Protein AF-A0A8S0RW32-F1 (afdb_monomer)

Solvent-accessible surface area (backbone atoms only — not comparable to full-atom values): 3949 Å² total; per-residue (Å²): 116,73,42,47,27,37,34,59,56,80,62,92,82,63,54,99,86,56,74,60,53,47,58,25,34,34,66,42,70,44,94,88,51,95,30,32,29,28,37,30,67,89,79,73,43,79,46,78,42,72,54,67,46,74,43,72,89,64,56,80,74,70,79,126

Nearest PDB structures (foldseek):
  5np5-assembly1_A  TM=5.694E-01  e=4.897E-01  Homo sapiens
  5np5-assembly2_B  TM=5.863E-01  e=1.070E+00  Homo sapiens
  2abl-assembly1_A  TM=5.122E-01  e=7.024E-01  Homo sapiens
  4jjd-assembly1_A  TM=5.078E-01  e=1.535E+00  Homo sapiens

Foldseek 3Di:
DFFKKWAADPPPPDPPPHDRIFIWTFPAADPPDRWTFTQGPVVRDTDTGNRMGTDPVPPPPVPD

Sequence (64 aa):
FGCTCFILNTKDNLGKFVSKSDIGIFLGYSSTSKTYRVFKKRTLVIEESMYVTFDETNSFHREK

pLDDT: mean 85.33, std 13.27, range [39.44, 95.81]

Structure (mmCIF, N/CA/C/O backbone):
data_AF-A0A8S0RW32-F1
#
_entry.id   AF-A0A8S0RW32-F1
#
loop_
_atom_site.group_PDB
_atom_site.id
_atom_site.type_symbol
_atom_site.label_atom_id
_atom_site.label_alt_id
_atom_site.label_comp_id
_atom_site.label_asym_id
_atom_site.label_entity_id
_atom_site.label_seq_id
_atom_site.pdbx_PDB_ins_code
_atom_site.Cartn_x
_atom_site.Cartn_y
_atom_site.Cartn_z
_atom_site.occupancy
_atom_site.B_iso_or_equiv
_atom_site.auth_seq_id
_atom_site.auth_comp_id
_atom_site.auth_asym_id
_atom_site.auth_atom_id
_atom_site.pdbx_PDB_model_num
ATOM 1 N N . PHE A 1 1 ? -3.339 6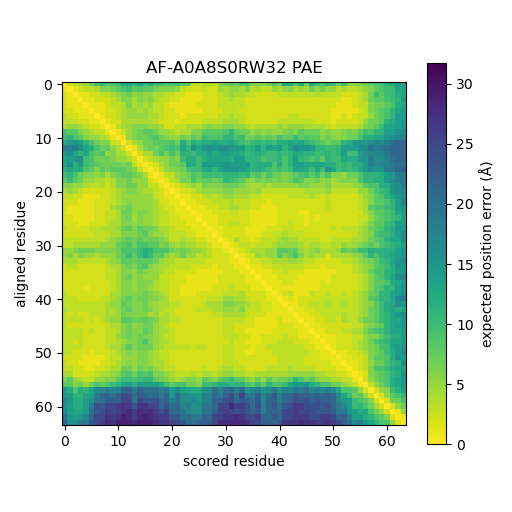.576 -11.532 1.00 85.19 1 PHE A N 1
ATOM 2 C CA . PHE A 1 1 ? -3.911 5.312 -11.013 1.00 85.19 1 PHE A CA 1
ATOM 3 C C . PHE A 1 1 ? -3.378 4.151 -11.842 1.00 85.19 1 PHE A C 1
ATOM 5 O O . PHE A 1 1 ? -2.956 4.390 -12.966 1.00 85.19 1 PHE A O 1
ATOM 12 N N . GLY A 1 2 ? -3.369 2.930 -11.306 1.00 89.06 2 GLY A N 1
ATOM 13 C CA . GLY A 1 2 ? -2.900 1.724 -12.001 1.00 89.06 2 GLY A CA 1
ATOM 14 C C . GLY A 1 2 ? -1.410 1.402 -11.843 1.00 89.06 2 GLY A C 1
ATOM 15 O O . GLY A 1 2 ? -0.940 0.455 -12.462 1.00 89.06 2 GLY A O 1
ATOM 16 N N . CYS A 1 3 ? -0.664 2.148 -11.022 1.00 91.06 3 CYS A N 1
ATOM 17 C CA . CYS A 1 3 ? 0.737 1.846 -10.731 1.00 91.06 3 CYS A CA 1
ATOM 18 C C . CYS A 1 3 ? 0.875 0.773 -9.643 1.00 91.06 3 CYS A C 1
ATOM 20 O O . CYS A 1 3 ? 0.008 0.628 -8.772 1.00 91.06 3 CYS A O 1
ATOM 22 N N . THR A 1 4 ? 1.983 0.034 -9.695 1.00 93.25 4 THR A N 1
ATOM 23 C CA . THR A 1 4 ? 2.381 -0.864 -8.612 1.00 93.25 4 THR A CA 1
ATOM 24 C C . THR A 1 4 ? 2.768 -0.036 -7.391 1.00 93.25 4 THR A C 1
ATOM 26 O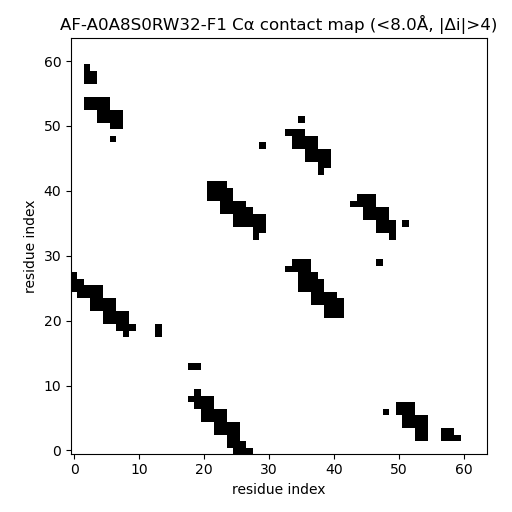 O . THR A 1 4 ? 3.424 1.001 -7.495 1.00 93.25 4 THR A O 1
ATOM 29 N N . CYS A 1 5 ? 2.336 -0.480 -6.220 1.00 93.62 5 CYS A N 1
ATOM 30 C CA . CYS A 1 5 ? 2.667 0.155 -4.957 1.00 93.62 5 CYS A CA 1
ATOM 31 C C . CYS A 1 5 ? 2.864 -0.889 -3.859 1.00 93.62 5 CYS A C 1
ATOM 33 O O . CYS A 1 5 ? 2.347 -2.006 -3.928 1.00 93.62 5 CYS A O 1
ATOM 35 N N . PHE A 1 6 ? 3.582 -0.499 -2.817 1.00 93.69 6 PHE A N 1
ATOM 36 C CA . PHE A 1 6 ? 3.832 -1.290 -1.626 1.00 93.69 6 PHE A CA 1
ATOM 37 C C . PHE A 1 6 ? 3.064 -0.694 -0.456 1.00 93.69 6 PHE A C 1
ATOM 39 O O . PHE A 1 6 ? 3.091 0.513 -0.226 1.00 93.69 6 PHE A O 1
ATOM 46 N N . ILE A 1 7 ? 2.373 -1.550 0.281 1.00 93.88 7 ILE A N 1
ATOM 47 C CA . ILE A 1 7 ? 1.528 -1.171 1.409 1.00 93.88 7 ILE A CA 1
ATO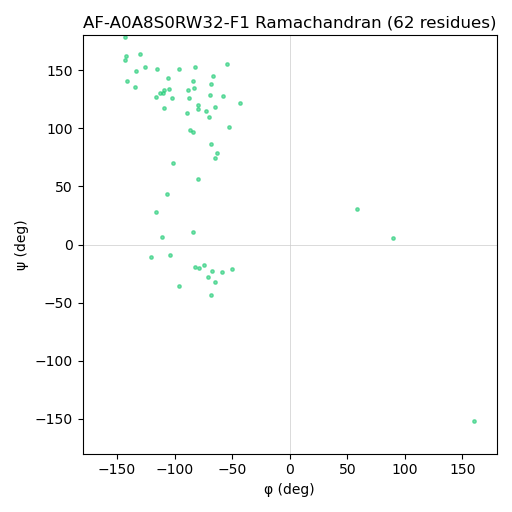M 48 C C . ILE A 1 7 ? 2.230 -1.662 2.662 1.00 93.88 7 ILE A C 1
ATOM 50 O O . ILE A 1 7 ? 2.447 -2.867 2.810 1.00 93.88 7 ILE A O 1
ATOM 54 N N . LEU A 1 8 ? 2.610 -0.746 3.549 1.00 91.62 8 LEU A N 1
ATOM 55 C CA . LEU A 1 8 ? 3.260 -1.110 4.802 1.00 91.62 8 LEU A CA 1
ATOM 56 C C . LEU A 1 8 ? 2.253 -1.804 5.722 1.00 91.62 8 LEU A C 1
ATOM 58 O O . LEU A 1 8 ? 1.168 -1.286 5.987 1.00 91.62 8 LEU A O 1
ATOM 62 N N . ASN A 1 9 ? 2.626 -2.974 6.228 1.00 86.69 9 ASN A N 1
ATOM 63 C CA . ASN A 1 9 ? 1.831 -3.704 7.197 1.00 86.69 9 ASN A CA 1
ATOM 64 C C . ASN A 1 9 ? 2.189 -3.212 8.603 1.00 86.69 9 ASN A C 1
ATOM 66 O O . ASN A 1 9 ? 3.198 -3.618 9.172 1.00 86.69 9 ASN A O 1
ATOM 70 N N . THR A 1 10 ? 1.370 -2.319 9.156 1.00 81.25 10 THR A N 1
ATOM 71 C CA . THR A 1 10 ? 1.578 -1.729 10.490 1.00 81.25 10 THR A CA 1
ATOM 72 C C . THR A 1 10 ? 1.042 -2.589 11.632 1.00 81.25 10 THR A C 1
ATOM 74 O O . THR A 1 10 ? 0.964 -2.128 12.767 1.00 81.25 10 THR A O 1
ATOM 77 N N . LYS A 1 11 ? 0.650 -3.841 11.363 1.00 80.94 11 LYS A N 1
ATOM 78 C CA . LYS A 1 11 ? 0.201 -4.751 12.418 1.00 80.94 11 LYS A CA 1
ATOM 79 C C . LYS A 1 11 ? 1.366 -5.042 13.367 1.00 80.94 11 LYS A C 1
ATOM 81 O O . LYS A 1 11 ? 2.362 -5.637 12.969 1.00 80.94 11 LYS A O 1
ATOM 86 N N . ASP A 1 12 ? 1.182 -4.659 14.627 1.00 67.44 12 ASP A N 1
ATOM 87 C CA . ASP A 1 12 ? 2.182 -4.718 15.704 1.00 67.44 12 ASP A CA 1
ATOM 88 C C . ASP A 1 12 ? 2.720 -6.142 15.967 1.00 67.44 12 ASP A C 1
ATOM 90 O O . ASP A 1 12 ? 3.852 -6.336 16.392 1.00 67.44 12 ASP A O 1
ATOM 94 N N . ASN A 1 13 ? 1.940 -7.165 15.601 1.00 70.44 13 ASN A N 1
ATOM 95 C CA . ASN A 1 13 ? 2.254 -8.578 15.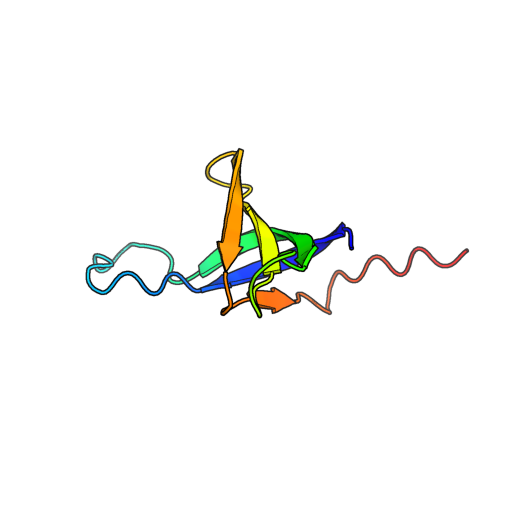820 1.00 70.44 13 ASN A CA 1
ATOM 96 C C . ASN A 1 13 ? 2.657 -9.320 14.535 1.00 70.44 13 ASN A C 1
ATOM 98 O O . ASN A 1 13 ? 2.200 -10.438 14.276 1.00 70.44 13 ASN A O 1
ATOM 102 N N . LEU A 1 14 ? 3.489 -8.711 13.687 1.00 76.19 14 LEU A N 1
ATOM 103 C CA . LEU A 1 14 ? 4.094 -9.447 12.578 1.00 76.19 14 LEU A CA 1
ATOM 104 C C . LEU A 1 14 ? 5.124 -10.439 13.126 1.00 76.19 14 LEU A C 1
ATOM 106 O O . LEU A 1 14 ? 6.192 -10.055 13.598 1.00 76.19 14 LEU A O 1
ATOM 110 N N . GLY A 1 15 ? 4.807 -11.733 13.044 1.00 75.88 15 GLY A N 1
ATOM 111 C CA . GLY A 1 15 ? 5.768 -12.790 13.348 1.00 75.88 15 GLY A CA 1
ATOM 112 C C . GLY A 1 15 ? 7.049 -12.633 12.519 1.00 75.88 15 GLY A C 1
ATOM 113 O O . GLY A 1 15 ? 7.029 -12.068 11.426 1.00 75.88 15 GLY A O 1
ATOM 114 N N . LYS A 1 16 ? 8.165 -13.178 13.016 1.00 78.62 16 LYS A N 1
ATOM 115 C CA . LYS A 1 16 ? 9.528 -13.017 12.462 1.00 78.62 16 LYS A CA 1
ATOM 116 C C . LYS A 1 16 ? 9.665 -13.288 10.949 1.00 78.62 16 LYS A C 1
ATOM 118 O O . LYS A 1 16 ? 10.617 -12.817 10.337 1.00 78.62 16 LYS A O 1
ATOM 123 N N . PHE A 1 17 ? 8.725 -14.024 10.355 1.00 78.94 17 PHE A N 1
ATOM 124 C CA . PHE A 1 17 ? 8.732 -14.450 8.951 1.00 78.94 17 PHE A CA 1
ATOM 125 C C . PHE A 1 17 ? 7.652 -13.790 8.083 1.00 78.94 17 PHE A C 1
ATOM 127 O O . PHE A 1 17 ? 7.470 -14.176 6.930 1.00 78.94 17 PHE A O 1
ATOM 134 N N . VAL A 1 18 ? 6.909 -12.816 8.610 1.00 77.88 18 VAL A N 1
ATOM 135 C CA . VAL A 1 18 ? 5.865 -12.132 7.842 1.00 77.88 18 VAL A CA 1
ATOM 136 C C . VAL A 1 18 ? 6.464 -10.937 7.102 1.00 77.88 18 VAL A C 1
ATOM 138 O O . VAL A 1 18 ? 7.194 -10.128 7.673 1.00 77.88 18 VAL A O 1
ATOM 141 N N . SER A 1 19 ? 6.134 -10.813 5.817 1.00 81.12 19 SER A N 1
ATOM 142 C CA . SER A 1 19 ? 6.531 -9.683 4.978 1.00 81.12 19 SER A CA 1
ATOM 143 C C . SER A 1 19 ? 6.045 -8.357 5.570 1.00 81.12 19 SER A C 1
ATOM 145 O O . SER A 1 19 ? 4.855 -8.192 5.843 1.00 81.12 19 SER A O 1
ATOM 147 N N . LYS A 1 20 ? 6.965 -7.397 5.731 1.00 86.06 20 LYS A N 1
ATOM 148 C CA . LYS A 1 20 ? 6.671 -6.057 6.273 1.00 86.06 20 LYS A CA 1
ATOM 149 C C . LYS A 1 20 ? 5.794 -5.212 5.347 1.00 86.06 20 LYS A C 1
ATOM 151 O O . LYS A 1 20 ? 5.129 -4.297 5.816 1.00 86.06 20 LYS A O 1
ATOM 156 N N . SER A 1 21 ? 5.781 -5.511 4.052 1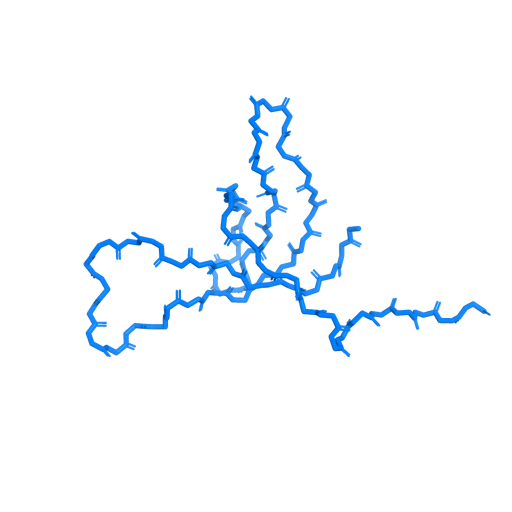.00 89.88 21 SER A N 1
ATOM 157 C CA . SER A 1 21 ? 4.937 -4.841 3.068 1.00 89.88 21 SER A CA 1
ATOM 158 C C . SER A 1 21 ? 4.240 -5.843 2.152 1.00 89.88 21 SER A C 1
ATOM 160 O O . SER A 1 21 ? 4.750 -6.931 1.882 1.00 89.88 21 SER A O 1
ATOM 162 N N . ASP A 1 22 ? 3.052 -5.466 1.690 1.00 90.69 22 ASP A N 1
ATOM 163 C CA . ASP A 1 22 ? 2.275 -6.186 0.684 1.00 90.69 22 ASP A CA 1
ATOM 164 C C . ASP A 1 22 ? 2.332 -5.432 -0.653 1.00 90.69 22 ASP A C 1
ATOM 166 O O . ASP A 1 22 ? 2.285 -4.202 -0.685 1.00 90.69 22 ASP A O 1
ATOM 170 N N . ILE A 1 23 ? 2.385 -6.165 -1.767 1.00 92.69 23 ILE A N 1
ATOM 171 C CA . ILE A 1 23 ? 2.310 -5.580 -3.112 1.00 92.69 23 ILE A CA 1
ATOM 172 C C . ILE A 1 23 ? 0.844 -5.349 -3.482 1.00 92.69 23 ILE A C 1
ATOM 174 O O . ILE A 1 23 ? -0.007 -6.237 -3.338 1.00 92.69 23 ILE A O 1
ATOM 178 N N . GLY A 1 24 ? 0.557 -4.171 -4.022 1.00 94.06 24 GLY A N 1
ATOM 179 C CA . GLY A 1 24 ? -0.755 -3.809 -4.522 1.00 94.06 24 GLY A CA 1
ATOM 180 C C . GLY A 1 24 ? -0.719 -2.942 -5.771 1.00 94.06 24 GLY A C 1
ATOM 181 O O . GLY A 1 24 ? 0.340 -2.597 -6.292 1.00 94.06 24 GLY A O 1
ATOM 182 N N . ILE A 1 25 ? -1.913 -2.632 -6.265 1.00 94.75 25 ILE A N 1
ATOM 183 C CA . ILE A 1 25 ? -2.139 -1.680 -7.350 1.00 94.75 25 ILE A CA 1
ATOM 184 C C . ILE A 1 25 ? -2.866 -0.468 -6.787 1.00 94.75 25 ILE A C 1
ATOM 186 O O . ILE A 1 25 ? -3.894 -0.607 -6.121 1.00 94.75 25 ILE A O 1
ATOM 190 N N . PHE A 1 26 ? -2.360 0.720 -7.089 1.00 94.31 26 PHE A N 1
ATOM 191 C CA . PHE A 1 26 ? -2.986 1.968 -6.687 1.00 94.31 26 PHE A CA 1
ATOM 192 C C . PHE A 1 26 ? -4.254 2.241 -7.494 1.00 94.31 26 PHE A C 1
ATOM 194 O O . PHE A 1 26 ? -4.189 2.481 -8.701 1.00 94.31 26 PHE A O 1
ATOM 201 N N . LEU A 1 27 ? -5.409 2.245 -6.830 1.00 95.06 27 LEU A N 1
ATOM 202 C CA . LEU A 1 27 ? -6.704 2.493 -7.465 1.00 95.06 27 LEU A CA 1
ATOM 203 C C . LEU A 1 27 ? -7.138 3.950 -7.340 1.00 95.06 27 LEU A C 1
ATOM 205 O O . LEU A 1 27 ? -7.723 4.489 -8.274 1.00 95.06 27 LEU A O 1
ATOM 209 N N . GLY A 1 28 ? -6.821 4.591 -6.216 1.00 95.19 28 GLY A N 1
ATOM 210 C CA . GLY A 1 28 ? -6.989 6.026 -6.063 1.00 95.19 28 GLY A CA 1
ATOM 211 C C . GLY A 1 28 ? -7.048 6.509 -4.634 1.00 95.19 28 GLY A C 1
ATOM 212 O O . GLY A 1 28 ? -6.436 5.917 -3.759 1.00 95.19 28 GLY A O 1
ATOM 213 N N . TYR A 1 29 ? -7.742 7.613 -4.397 1.00 95.31 29 TYR A N 1
ATOM 214 C CA . TYR A 1 29 ? -7.860 8.209 -3.068 1.00 95.31 29 TYR A CA 1
ATOM 215 C C . TYR A 1 29 ? -9.159 7.759 -2.391 1.00 95.31 29 TYR A C 1
ATOM 217 O O . TYR A 1 29 ? -10.145 7.458 -3.071 1.00 95.31 29 TYR A O 1
ATOM 225 N N . SER A 1 30 ? -9.153 7.693 -1.060 1.00 94.69 30 SER A N 1
ATOM 226 C CA . SER A 1 30 ? -10.379 7.551 -0.272 1.00 94.69 30 SER A CA 1
ATOM 227 C C . SER A 1 30 ? -11.225 8.815 -0.404 1.00 94.69 30 SER A C 1
ATOM 229 O O . SER A 1 30 ? -10.703 9.925 -0.515 1.00 94.69 30 SER A O 1
ATOM 231 N N . SER A 1 31 ? -12.547 8.654 -0.414 1.00 91.38 31 SER A N 1
ATOM 232 C CA . SER A 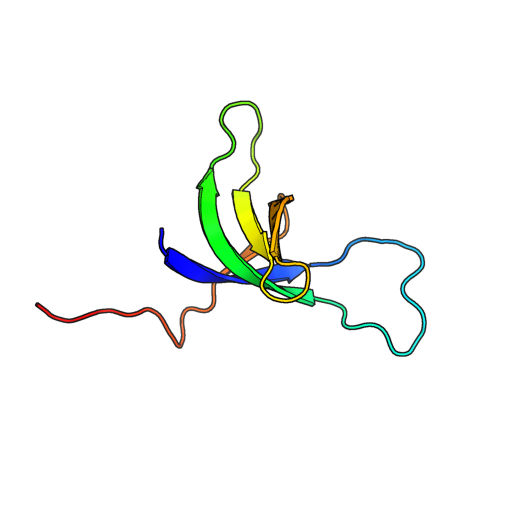1 31 ? -13.481 9.781 -0.528 1.00 91.38 31 SER A CA 1
ATOM 233 C C . SER A 1 31 ? -13.671 10.529 0.792 1.00 91.38 31 SER A C 1
ATOM 235 O O . SER A 1 31 ? -14.132 11.665 0.787 1.00 91.38 31 SER A O 1
ATOM 237 N N . THR A 1 32 ? -13.348 9.892 1.917 1.00 92.19 32 THR A N 1
ATOM 238 C CA . THR A 1 32 ?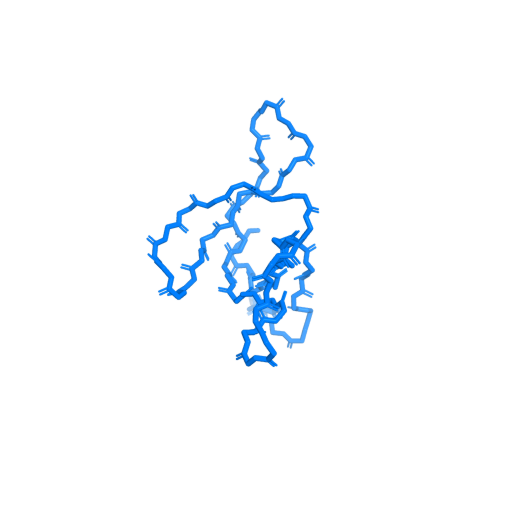 -13.677 10.384 3.264 1.00 92.19 32 THR A CA 1
ATOM 239 C C . THR A 1 32 ? -12.449 10.607 4.139 1.00 92.19 32 THR A C 1
ATOM 241 O O . THR A 1 32 ? -12.561 11.207 5.205 1.00 92.19 32 THR A O 1
ATOM 244 N N . SER A 1 33 ? -11.272 10.141 3.716 1.00 92.12 33 SER A N 1
ATOM 245 C CA . SER A 1 33 ? -10.055 10.184 4.523 1.00 92.12 33 SER A CA 1
ATOM 246 C C . SER A 1 33 ? -8.814 10.485 3.684 1.00 92.12 33 SER A C 1
ATOM 248 O O . SER A 1 33 ? -8.801 10.314 2.465 1.00 92.12 33 SER A O 1
ATOM 250 N N . LYS A 1 34 ? -7.728 10.911 4.341 1.00 92.00 34 LYS A N 1
ATOM 251 C CA . LYS A 1 34 ? -6.415 11.109 3.705 1.00 92.00 34 LYS A CA 1
ATOM 252 C C . LYS A 1 34 ? -5.686 9.769 3.540 1.00 92.00 34 LYS A C 1
ATOM 254 O O . LYS A 1 34 ? -4.592 9.572 4.063 1.00 92.00 34 LYS A O 1
ATOM 259 N N . THR A 1 35 ? -6.327 8.829 2.857 1.00 95.81 35 THR A N 1
ATOM 260 C CA . THR A 1 35 ? -5.803 7.484 2.606 1.00 95.81 35 THR A CA 1
ATOM 261 C C . THR A 1 35 ? -5.917 7.130 1.126 1.00 95.81 35 THR A C 1
ATOM 263 O O . THR A 1 35 ? -6.622 7.779 0.347 1.00 95.81 35 THR A O 1
ATOM 266 N N . TYR A 1 36 ? -5.185 6.099 0.727 1.00 94.81 36 TYR A N 1
ATOM 267 C CA . TYR A 1 36 ? -5.152 5.589 -0.632 1.00 94.81 36 TYR A CA 1
ATOM 268 C C . TYR A 1 36 ? -5.940 4.286 -0.715 1.00 94.81 36 TYR A C 1
ATOM 270 O O . TYR A 1 36 ? -5.743 3.383 0.093 1.00 94.81 36 TYR A O 1
ATOM 278 N N . ARG A 1 37 ? -6.782 4.162 -1.739 1.00 95.56 37 ARG A N 1
ATOM 279 C CA . ARG A 1 37 ? -7.436 2.925 -2.160 1.00 95.56 37 ARG A CA 1
ATOM 280 C C . ARG A 1 37 ? -6.454 2.098 -2.975 1.00 95.56 37 ARG A C 1
ATOM 282 O O . ARG A 1 37 ? -5.983 2.526 -4.034 1.00 95.56 37 ARG A O 1
ATOM 289 N N . VAL A 1 38 ? -6.171 0.897 -2.496 1.00 95.12 38 VAL A N 1
ATOM 290 C CA . VAL A 1 38 ? -5.182 -0.014 -3.070 1.00 95.12 38 VAL A CA 1
ATOM 291 C C . VAL A 1 38 ? -5.755 -1.421 -3.170 1.00 95.12 38 VAL A C 1
ATOM 293 O O . VAL A 1 38 ? -6.381 -1.924 -2.243 1.00 95.12 38 VAL A O 1
ATOM 296 N N . PHE A 1 39 ? -5.535 -2.078 -4.304 1.00 94.94 39 PHE A N 1
ATOM 297 C CA . PHE A 1 39 ? -5.874 -3.485 -4.488 1.00 94.94 39 PHE A CA 1
ATOM 298 C C . PHE A 1 39 ? -4.695 -4.359 -4.072 1.00 94.94 39 PHE A C 1
ATOM 300 O O . PHE A 1 39 ? -3.653 -4.333 -4.728 1.00 94.94 39 PHE A O 1
ATOM 307 N N . LYS A 1 40 ? -4.839 -5.144 -3.004 1.00 93.06 40 LYS A N 1
ATOM 308 C CA . LYS A 1 40 ? -3.792 -6.058 -2.528 1.00 93.06 40 LYS A CA 1
ATOM 309 C C . LYS A 1 40 ? -3.784 -7.322 -3.370 1.00 93.06 40 LYS A C 1
ATOM 311 O O . LYS A 1 40 ? -4.724 -8.110 -3.317 1.00 93.06 40 LYS A O 1
ATOM 316 N N . LYS A 1 41 ? -2.688 -7.573 -4.091 1.00 89.69 41 LYS A N 1
ATOM 317 C CA . LYS A 1 41 ? -2.580 -8.746 -4.977 1.00 89.69 41 LYS A CA 1
ATOM 318 C C . LYS A 1 41 ? -2.602 -10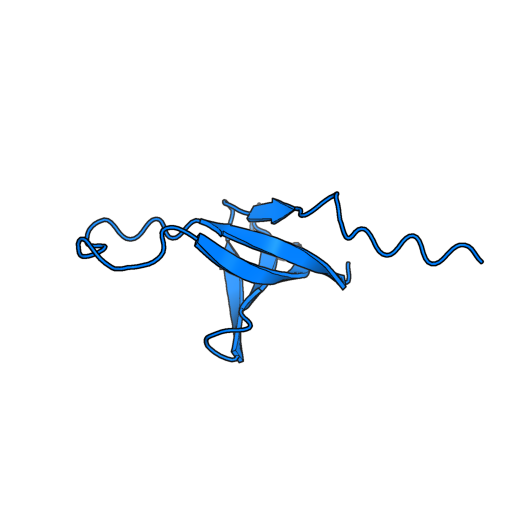.073 -4.216 1.00 89.69 41 LYS A C 1
ATOM 320 O O . LYS A 1 41 ? -3.116 -11.052 -4.736 1.00 89.69 41 LYS A O 1
ATOM 325 N N . ARG A 1 42 ? -2.068 -10.104 -2.988 1.00 88.50 42 ARG A N 1
ATOM 326 C CA . ARG A 1 42 ? -1.997 -11.330 -2.172 1.00 88.50 42 ARG A CA 1
ATOM 327 C C . ARG A 1 42 ? -3.368 -11.812 -1.700 1.00 88.50 42 ARG A C 1
ATOM 329 O O . ARG A 1 42 ? -3.624 -13.007 -1.703 1.00 88.50 42 ARG A O 1
ATOM 336 N N . THR A 1 43 ? -4.216 -10.893 -1.251 1.00 90.12 43 THR A N 1
ATOM 337 C CA . THR A 1 43 ? -5.518 -11.212 -0.645 1.00 90.12 43 THR A CA 1
ATOM 338 C C . THR A 1 43 ? -6.692 -10.956 -1.584 1.00 90.12 43 THR A C 1
ATOM 340 O O . THR A 1 43 ? -7.806 -11.344 -1.259 1.00 90.12 43 THR A O 1
ATOM 343 N N . LEU A 1 44 ? -6.451 -10.323 -2.738 1.00 93.75 44 LEU A N 1
ATOM 344 C CA . LEU A 1 44 ? -7.456 -9.950 -3.737 1.00 93.75 44 LEU A CA 1
ATOM 345 C C . LEU A 1 44 ? -8.560 -9.032 -3.184 1.00 93.75 44 LEU A C 1
ATOM 347 O O . LEU A 1 44 ? -9.694 -9.055 -3.656 1.00 93.75 44 LEU A O 1
ATOM 351 N N . VAL A 1 45 ? -8.222 -8.198 -2.197 1.00 94.50 45 VAL A N 1
ATOM 352 C CA . VAL A 1 45 ? -9.145 -7.228 -1.587 1.00 94.50 45 VAL A CA 1
ATOM 353 C C . VAL A 1 45 ? -8.694 -5.799 -1.852 1.00 94.50 45 VAL A C 1
ATOM 355 O O . VAL A 1 45 ? -7.498 -5.518 -1.979 1.00 94.50 45 VAL A O 1
ATOM 358 N N . ILE A 1 46 ? -9.664 -4.889 -1.910 1.00 93.56 46 ILE A N 1
ATOM 359 C CA . ILE A 1 46 ? -9.408 -3.451 -1.911 1.00 93.56 46 ILE A CA 1
ATOM 360 C C . ILE A 1 46 ? -9.347 -2.994 -0.457 1.00 93.56 46 ILE A C 1
ATOM 362 O O . ILE A 1 46 ? -10.274 -3.238 0.310 1.00 93.56 46 ILE A O 1
ATOM 366 N N . GLU A 1 47 ? -8.259 -2.332 -0.092 1.00 93.00 47 GLU A N 1
ATOM 367 C CA . GLU A 1 47 ? -8.032 -1.787 1.243 1.00 93.00 47 GLU A CA 1
ATOM 368 C C . GLU A 1 47 ? -7.712 -0.292 1.133 1.00 93.00 47 GLU A C 1
ATOM 370 O O . GLU A 1 47 ? -7.207 0.176 0.107 1.00 93.00 47 GLU A O 1
ATOM 375 N N . GLU A 1 48 ? -8.023 0.463 2.184 1.00 94.50 48 GLU A N 1
ATOM 376 C CA . GLU A 1 48 ? -7.608 1.856 2.319 1.00 94.50 48 GLU A CA 1
ATOM 377 C C . GLU A 1 48 ? -6.418 1.937 3.278 1.00 94.50 48 GLU A C 1
ATOM 379 O O . GLU A 1 48 ? -6.483 1.432 4.396 1.00 94.50 48 GLU A O 1
ATOM 384 N N . SER A 1 49 ? -5.316 2.555 2.850 1.00 92.81 49 SER A N 1
ATOM 385 C CA . SER A 1 49 ? -4.121 2.713 3.685 1.00 92.81 49 SER A CA 1
ATOM 386 C C . SER A 1 49 ? -3.470 4.072 3.477 1.00 92.81 49 SER A C 1
ATOM 388 O O . SER A 1 49 ? -3.396 4.573 2.358 1.00 92.81 49 SER A O 1
ATOM 390 N N . MET A 1 50 ? -2.980 4.674 4.562 1.00 93.69 50 MET A N 1
ATOM 391 C CA . MET A 1 50 ? -2.151 5.885 4.502 1.00 93.69 50 MET A CA 1
ATOM 392 C C . MET A 1 50 ? -0.675 5.585 4.207 1.00 93.69 50 MET A C 1
ATOM 394 O O . MET A 1 50 ? 0.050 6.468 3.760 1.00 93.69 50 MET A O 1
ATOM 398 N N . TYR A 1 51 ? -0.226 4.348 4.435 1.00 93.31 51 TYR A N 1
ATOM 399 C CA . TYR A 1 51 ? 1.178 3.954 4.320 1.00 93.31 51 TYR A CA 1
ATOM 400 C C . TYR A 1 51 ? 1.434 3.225 3.002 1.00 93.31 51 TYR A C 1
ATOM 402 O O . TYR A 1 51 ? 1.643 2.009 2.970 1.00 93.31 51 TYR A O 1
ATOM 410 N N . VAL A 1 52 ? 1.371 3.980 1.907 1.00 93.06 52 VAL A N 1
ATOM 411 C CA . VAL A 1 52 ? 1.584 3.469 0.550 1.00 93.06 52 VAL A CA 1
ATOM 412 C C . VAL A 1 52 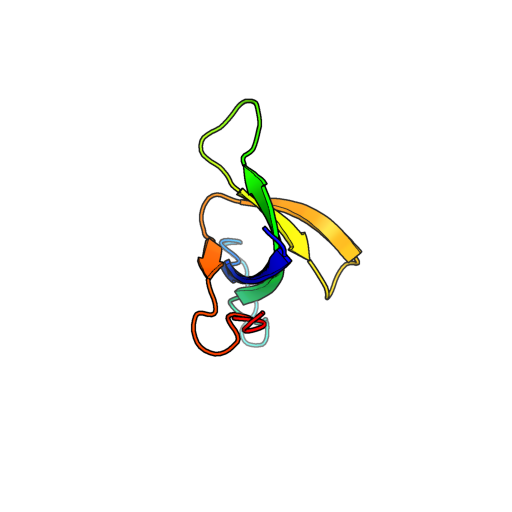? 2.821 4.122 -0.055 1.00 93.06 52 VAL A C 1
ATOM 414 O O . VAL A 1 52 ? 2.919 5.345 -0.104 1.00 93.06 52 VAL A O 1
ATOM 417 N N . THR A 1 53 ? 3.744 3.297 -0.543 1.00 94.00 53 THR A N 1
ATOM 418 C CA . THR A 1 53 ? 4.924 3.721 -1.307 1.00 94.00 53 THR A CA 1
ATOM 419 C C . THR A 1 53 ? 4.757 3.280 -2.754 1.00 94.00 53 THR A C 1
ATOM 421 O O . THR A 1 53 ? 4.437 2.120 -3.014 1.00 94.00 53 THR A O 1
ATOM 424 N N . PHE A 1 54 ? 4.958 4.183 -3.707 1.00 91.44 54 PHE A N 1
ATOM 425 C CA . PHE A 1 54 ? 4.822 3.866 -5.127 1.00 91.44 54 PHE A CA 1
ATOM 426 C C . PHE A 1 54 ? 6.099 3.242 -5.676 1.00 91.44 54 PHE A C 1
ATOM 428 O O . PHE A 1 54 ? 7.201 3.650 -5.318 1.00 91.44 54 PHE A O 1
ATOM 435 N N . ASP A 1 55 ? 5.938 2.242 -6.538 1.00 89.25 55 ASP A N 1
ATOM 436 C CA . ASP A 1 55 ? 7.052 1.688 -7.293 1.00 89.25 55 ASP A CA 1
ATOM 437 C C . ASP A 1 55 ? 7.282 2.539 -8.544 1.00 89.25 55 ASP A C 1
ATOM 439 O O . ASP A 1 55 ? 6.598 2.384 -9.556 1.00 89.25 55 ASP A O 1
ATOM 443 N N . GLU A 1 56 ? 8.224 3.475 -8.462 1.00 81.62 56 GLU A N 1
ATOM 444 C CA . GLU A 1 56 ? 8.547 4.382 -9.571 1.00 81.62 56 GLU A CA 1
ATOM 445 C C . GLU A 1 56 ? 9.345 3.685 -10.683 1.00 81.62 56 GLU A C 1
ATOM 447 O O . GLU A 1 56 ? 9.357 4.155 -11.821 1.00 81.62 56 GLU A O 1
ATOM 452 N N . THR A 1 57 ? 9.951 2.529 -10.386 1.00 77.06 57 THR A N 1
ATOM 453 C CA . THR A 1 57 ? 10.770 1.762 -11.340 1.00 77.06 57 THR A CA 1
ATOM 454 C C . THR A 1 57 ? 9.946 1.099 -12.439 1.00 77.06 57 THR A C 1
ATOM 456 O O . THR A 1 57 ? 10.427 0.916 -13.553 1.00 77.06 57 THR A O 1
ATOM 459 N N . ASN A 1 58 ? 8.685 0.783 -12.140 1.00 61.31 58 ASN A N 1
ATOM 460 C CA . ASN A 1 58 ? 7.738 0.155 -13.055 1.00 61.31 58 ASN A CA 1
ATOM 461 C C . ASN A 1 58 ? 6.559 1.086 -13.354 1.00 61.31 58 ASN A C 1
ATOM 463 O O . ASN A 1 58 ? 5.439 0.643 -13.628 1.00 61.31 58 ASN A O 1
ATOM 467 N N . SER A 1 59 ? 6.808 2.399 -13.277 1.00 57.50 59 SER A N 1
ATOM 468 C CA . SER A 1 59 ? 5.944 3.391 -13.894 1.00 57.50 59 SER A CA 1
ATOM 469 C C . SER A 1 59 ? 5.797 2.967 -15.347 1.00 57.50 59 SER A C 1
ATOM 471 O O . SER A 1 59 ? 6.711 3.173 -16.141 1.00 57.50 59 SER A O 1
ATOM 473 N N . PHE A 1 60 ? 4.673 2.345 -15.704 1.00 59.12 60 PHE A N 1
ATOM 474 C CA . PHE A 1 60 ? 4.269 2.193 -17.093 1.00 59.12 60 PHE A CA 1
ATOM 475 C C . PHE A 1 60 ? 4.006 3.605 -17.628 1.00 59.12 60 PHE A C 1
ATOM 477 O O . PHE A 1 60 ? 2.866 4.027 -17.817 1.00 59.12 60 PHE A O 1
ATOM 484 N N . HIS A 1 61 ? 5.083 4.349 -17.874 1.00 55.31 61 HIS A N 1
ATOM 485 C CA . HIS A 1 61 ? 5.171 5.302 -18.953 1.00 55.31 61 HIS A CA 1
ATOM 486 C C . HIS A 1 61 ? 5.033 4.446 -20.208 1.00 55.31 61 HIS A C 1
ATOM 488 O O . HIS A 1 61 ? 5.999 4.030 -20.837 1.00 55.31 61 HIS A O 1
ATOM 494 N N . ARG A 1 62 ? 3.794 4.067 -20.526 1.00 50.38 62 ARG A N 1
ATOM 495 C CA . ARG A 1 62 ? 3.472 3.677 -21.884 1.00 50.38 62 ARG A CA 1
ATOM 496 C C . ARG A 1 62 ? 3.580 4.977 -22.666 1.00 50.38 62 ARG A C 1
ATOM 498 O O . ARG A 1 62 ? 2.612 5.731 -22.732 1.00 50.38 62 ARG A O 1
ATOM 505 N N . GLU A 1 63 ? 4.800 5.272 -23.111 1.00 48.00 63 GLU A N 1
ATOM 506 C CA . GLU A 1 63 ? 5.066 6.246 -24.161 1.00 48.00 63 GLU A CA 1
ATOM 507 C C . GLU A 1 63 ? 4.011 6.008 -25.246 1.00 48.00 63 GLU A C 1
ATOM 509 O O . GLU A 1 63 ? 3.782 4.869 -25.675 1.00 48.00 63 GLU A O 1
ATOM 514 N N . LYS A 1 64 ? 3.251 7.063 -25.529 1.00 39.44 64 LYS A N 1
ATOM 515 C CA . LYS A 1 64 ? 2.273 7.084 -26.610 1.00 39.44 64 LYS A CA 1
ATOM 516 C C . LYS A 1 64 ? 2.991 7.298 -27.926 1.00 39.44 64 LYS A C 1
ATOM 518 O O . LYS A 1 64 ? 3.908 8.145 -27.932 1.00 39.44 64 LYS A O 1
#

Mean predicted aligned error: 6.64 Å

InterPro domains:
  IPR057670 Retroviral polymerase, SH3-like domain [PF25597] (3-62)

Radius of gyration: 12.7 Å; Cα contacts (8 Å, |Δi|>4): 115; chains: 1; bounding box: 24×26×42 Å

Organism: NCBI:txid158383

Secondary structure (DSSP, 8-state):
---EEEEE---TT--TTS-SEEEEEEEEE-SSSS-EEEEETTTTEEEEES-EEE-GGG------